Protein AF-A0A521GPD0-F1 (afdb_monomer_lite)

Sequence (183 aa):
MKISRRLALVASMLAVLCSPNVSAEAAALTDTQIEIIRQNCVTAQSSMQRLELTEAVIRRNRGVSYESTLKLMAALNGRIAYNKLSAPALTLLTSQIDQKRSEFIENYIAYNNSYNVVMRLPNCKQQPVTFYDYLTQTRQLRTKLATSIDDIDRLLDSYQQALNDLKNSVSTPVESGSGSTAQ

pLDDT: mean 86.86, std 18.5, range [38.72, 98.75]

Foldseek 3Di:
DDDDPVNVVVVVVVVVVPDPPPPCPPPDDDPVRLVVLLVCLVVVLVVLVVVCVPVVVVLVVVLVVLVVVLVVLVVVVVVCVVVVHDQVQSVVLSVVLVVLSVQLVVLVVVLVVLSVVLNPDPSCSVVSVVNVVSVVVSVVSVVSNVVSVVSNVVSVVSSVVSVVVSVVVVPDDPPPDDDDDDD

Secondary structure (DSSP, 8-state):
----HHHHHHHHHHHHTT--------PPPPHHHHHHHHHHHHHHHHHHHHHHHHHHHHHHHHHHHHHHHHHHHHHHHHHHHHTT---HHHHHHHHHHHHHHHHHHHHHHHHHHHHHHHHH-TTTTT-HHHHHHHHHHHHHHHHHHHHHHHHHHHHHHHHHHHHHHHHHHHHS-----------

Radius of gyration: 27.75 Å; chains: 1; bounding box: 66×42×91 Å

Structure (mmCIF, N/CA/C/O backbone):
data_AF-A0A521GPD0-F1
#
_entry.id   AF-A0A521GPD0-F1
#
loop_
_atom_site.group_PDB
_atom_site.id
_atom_site.type_symbol
_atom_site.label_atom_id
_atom_site.label_alt_id
_atom_site.label_comp_id
_atom_site.label_asym_id
_atom_site.label_entity_id
_atom_site.label_seq_id
_atom_site.pdbx_PDB_ins_code
_atom_site.Cartn_x
_atom_site.Cartn_y
_atom_site.Cartn_z
_atom_site.occupancy
_atom_site.B_iso_or_equiv
_atom_site.auth_seq_id
_atom_site.auth_comp_id
_atom_site.auth_asym_id
_atom_site.auth_atom_id
_atom_site.pdbx_PDB_model_num
ATOM 1 N N . MET A 1 1 ? -41.473 22.495 -34.291 1.00 43.47 1 MET A N 1
ATOM 2 C CA . MET A 1 1 ? -40.945 23.567 -33.414 1.00 43.47 1 MET A CA 1
ATOM 3 C C . MET A 1 1 ? -39.422 23.547 -33.463 1.00 43.47 1 MET A C 1
ATOM 5 O O . MET A 1 1 ? -38.838 22.551 -33.061 1.00 43.47 1 MET A O 1
ATOM 9 N N . LYS A 1 2 ? -38.772 24.587 -34.006 1.00 48.09 2 LYS A N 1
ATOM 10 C CA . LYS A 1 2 ? -37.302 24.711 -34.014 1.00 48.09 2 LYS A CA 1
ATOM 11 C C . LYS A 1 2 ? -36.864 25.369 -32.704 1.00 48.09 2 LYS A C 1
ATOM 13 O O . LYS A 1 2 ? -36.999 26.579 -32.554 1.00 48.09 2 LYS A O 1
ATOM 18 N N . ILE A 1 3 ? -36.397 24.570 -31.749 1.00 54.03 3 ILE A N 1
ATOM 19 C CA . ILE A 1 3 ? -35.850 25.071 -30.481 1.00 54.03 3 ILE A CA 1
ATOM 20 C C . ILE A 1 3 ? -34.520 25.765 -30.793 1.00 54.03 3 ILE A C 1
ATOM 22 O O . ILE A 1 3 ? -33.637 25.182 -31.424 1.00 54.03 3 ILE A O 1
ATOM 26 N N . SER A 1 4 ? -34.394 27.039 -30.418 1.00 57.84 4 SER A N 1
ATOM 27 C CA . SER A 1 4 ? -33.198 27.824 -30.719 1.00 57.84 4 SER A CA 1
ATOM 28 C C . SER A 1 4 ? -32.009 27.320 -29.892 1.00 57.84 4 SER A C 1
ATOM 30 O O . SER A 1 4 ? -32.135 27.038 -28.700 1.00 57.84 4 SER A O 1
ATOM 32 N N . ARG A 1 5 ? -30.823 27.232 -30.513 1.00 59.06 5 ARG A N 1
ATOM 33 C CA . ARG A 1 5 ? -29.573 26.783 -29.859 1.00 59.06 5 ARG A CA 1
ATOM 34 C C . ARG A 1 5 ? -29.248 27.558 -28.574 1.00 59.06 5 ARG A C 1
ATOM 36 O O . ARG A 1 5 ? -28.617 27.009 -27.680 1.00 59.06 5 ARG A O 1
ATOM 43 N N . ARG A 1 6 ? -29.711 28.809 -28.460 1.00 57.47 6 ARG A N 1
ATOM 44 C CA . ARG A 1 6 ? -29.540 29.638 -27.257 1.00 57.47 6 ARG A CA 1
ATOM 45 C C . ARG A 1 6 ? -30.426 29.175 -26.094 1.00 57.47 6 ARG A C 1
ATOM 47 O O . ARG A 1 6 ? -29.955 29.185 -24.967 1.00 57.47 6 ARG A O 1
ATOM 54 N N . LEU A 1 7 ? -31.648 28.695 -26.354 1.00 56.03 7 LEU A N 1
ATOM 55 C CA . LEU A 1 7 ? -32.504 28.113 -25.309 1.00 56.03 7 LEU A CA 1
ATOM 56 C C . LEU A 1 7 ? -31.981 26.757 -24.813 1.00 56.03 7 LEU A C 1
ATOM 58 O O . LEU A 1 7 ? -32.066 26.474 -23.621 1.00 56.03 7 LEU A O 1
ATOM 62 N N . ALA A 1 8 ? -31.400 25.945 -25.701 1.00 58.03 8 ALA A N 1
ATOM 63 C CA . ALA A 1 8 ? -30.813 24.659 -25.320 1.00 58.03 8 ALA A CA 1
ATOM 64 C C . ALA A 1 8 ? -29.596 24.822 -24.387 1.00 58.03 8 ALA A C 1
ATOM 66 O O . ALA A 1 8 ? -29.435 24.057 -23.440 1.00 58.03 8 ALA A O 1
ATOM 67 N N . LEU A 1 9 ? -28.772 25.853 -24.611 1.00 57.25 9 LEU A N 1
ATOM 68 C CA . LEU A 1 9 ? -27.600 26.138 -23.775 1.00 57.25 9 LEU A CA 1
ATOM 69 C C . LEU A 1 9 ? -27.982 26.654 -22.379 1.00 57.25 9 LEU A C 1
ATOM 71 O O . LEU A 1 9 ? -27.375 26.245 -21.394 1.00 57.25 9 LEU A O 1
ATOM 75 N N . VAL A 1 10 ? -29.021 27.489 -22.275 1.00 59.62 10 VAL A N 1
ATOM 76 C CA . VAL A 1 10 ? -29.490 28.012 -20.980 1.00 59.62 10 VAL A CA 1
ATOM 77 C C . VAL A 1 10 ? -30.144 26.912 -20.137 1.00 59.62 10 VAL A C 1
ATOM 79 O O . VAL A 1 10 ? -29.878 26.822 -18.940 1.00 59.62 10 VAL A O 1
ATOM 82 N N . ALA A 1 11 ? -30.923 26.016 -20.754 1.00 58.06 11 ALA A N 1
ATOM 83 C CA . ALA A 1 11 ? -31.513 24.871 -20.056 1.00 58.06 11 ALA A CA 1
ATOM 84 C C . ALA A 1 11 ? -30.447 23.889 -19.533 1.00 58.06 11 ALA A C 1
ATOM 86 O O . ALA A 1 11 ? -30.582 23.357 -18.432 1.00 58.06 11 ALA A O 1
ATOM 87 N N . SER A 1 12 ? -29.353 23.698 -20.279 1.00 58.00 12 SER A N 1
ATOM 88 C CA . SER A 1 12 ? -28.250 22.831 -19.850 1.00 58.00 12 SER A CA 1
ATOM 89 C C . SER A 1 12 ? -27.414 23.439 -18.718 1.00 58.00 12 SER A C 1
ATOM 91 O O . SER A 1 12 ? -26.857 22.694 -17.919 1.00 58.00 12 SER A O 1
ATOM 93 N N . MET A 1 13 ? -27.338 24.771 -18.615 1.00 55.31 13 MET A N 1
ATOM 94 C CA . MET A 1 13 ? -26.600 25.454 -17.544 1.00 55.31 13 MET A CA 1
ATOM 95 C C . MET A 1 13 ? -27.391 25.498 -16.226 1.00 55.31 13 MET A C 1
ATOM 97 O O . MET A 1 13 ? -26.797 25.457 -15.152 1.00 55.31 13 MET A O 1
ATOM 101 N N . LEU A 1 14 ? -28.728 25.501 -16.297 1.00 52.56 14 LEU A N 1
ATOM 102 C CA . LEU A 1 14 ? -29.599 25.464 -15.117 1.00 52.56 14 LEU A CA 1
ATOM 103 C C . LEU A 1 14 ? -29.675 24.064 -14.477 1.00 52.56 14 LEU A C 1
ATOM 105 O O . LEU A 1 14 ? -29.815 23.955 -13.263 1.00 52.56 14 LEU A O 1
ATOM 109 N N . ALA A 1 15 ? -29.516 22.996 -15.266 1.00 54.69 15 ALA A N 1
ATOM 110 C CA . ALA A 1 15 ? -29.516 21.619 -14.763 1.00 54.69 15 ALA A CA 1
ATOM 111 C C . ALA A 1 15 ? -28.268 21.269 -13.924 1.00 54.69 15 ALA A C 1
ATOM 113 O O . ALA A 1 15 ? -28.342 20.415 -13.046 1.00 54.69 15 ALA A O 1
ATOM 114 N N . VAL A 1 16 ? -27.138 21.955 -14.142 1.00 55.78 16 VAL A N 1
ATOM 115 C CA . VAL A 1 16 ? -25.893 21.743 -13.375 1.00 55.78 16 VAL A CA 1
ATOM 116 C C . VAL A 1 16 ? -26.006 22.290 -11.943 1.00 55.78 16 VAL A C 1
ATOM 118 O O . VAL A 1 16 ? -25.391 21.749 -11.024 1.00 55.78 16 VAL A O 1
ATOM 121 N N . LEU A 1 17 ? -26.851 23.303 -11.723 1.00 52.78 17 LEU A N 1
ATOM 122 C CA . LEU A 1 17 ? -27.038 23.959 -10.422 1.00 52.78 17 LEU A CA 1
ATOM 123 C C . LEU A 1 17 ? -27.991 23.211 -9.471 1.00 52.78 17 LEU A C 1
ATOM 125 O O . LEU A 1 17 ? -28.063 23.561 -8.297 1.00 52.78 17 LEU A O 1
ATOM 129 N N . CYS A 1 18 ? -28.691 22.174 -9.945 1.00 51.62 18 CYS A N 1
ATOM 130 C CA . CYS A 1 18 ? -29.576 21.333 -9.125 1.00 51.62 18 CYS A CA 1
ATOM 131 C C . CYS A 1 18 ? -28.968 19.971 -8.764 1.00 51.62 18 CYS A C 1
ATOM 133 O O . CYS A 1 18 ? -29.688 19.072 -8.328 1.00 51.62 18 CYS A O 1
ATOM 135 N N . SER A 1 19 ? -27.655 19.805 -8.923 1.00 54.25 19 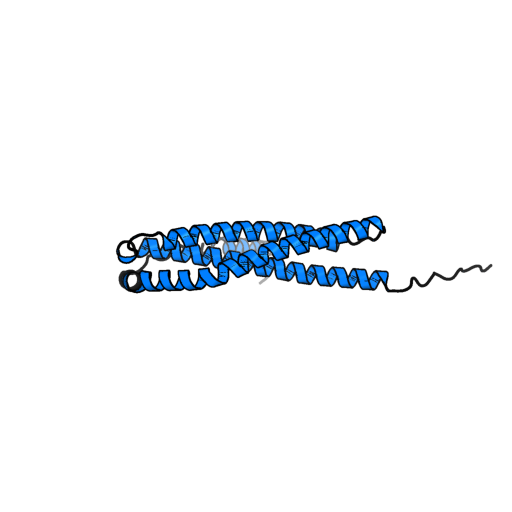SER A N 1
ATOM 136 C CA . SER A 1 19 ? -26.965 18.626 -8.399 1.00 54.25 19 SER A CA 1
ATOM 137 C C . SER A 1 19 ? -27.094 18.635 -6.869 1.00 54.25 19 SER A C 1
ATOM 139 O O . SER A 1 19 ? -26.651 19.605 -6.249 1.00 54.25 19 SER A O 1
ATOM 141 N N . PRO A 1 20 ? -27.696 17.618 -6.224 1.00 57.09 20 PRO A N 1
ATOM 142 C CA . PRO A 1 20 ? -27.666 17.540 -4.774 1.00 57.09 20 PRO A CA 1
ATOM 143 C C . PRO A 1 20 ? -26.202 17.436 -4.345 1.00 57.09 20 PRO A C 1
ATOM 145 O O . PRO A 1 20 ? -25.502 16.489 -4.703 1.00 57.09 20 PRO A O 1
ATOM 148 N N . ASN A 1 21 ? -25.732 18.426 -3.588 1.00 50.78 21 ASN A N 1
ATOM 149 C CA . ASN A 1 21 ? -24.489 18.303 -2.845 1.00 50.78 21 ASN A CA 1
ATOM 150 C C . ASN A 1 21 ? -24.694 17.174 -1.832 1.00 50.78 21 ASN A C 1
ATOM 152 O O . ASN A 1 21 ? -25.331 17.369 -0.798 1.00 50.78 21 ASN A O 1
ATOM 156 N N . VAL A 1 22 ? -24.196 15.977 -2.142 1.00 47.78 22 VAL A N 1
ATOM 157 C CA . VAL A 1 22 ? -24.116 14.880 -1.176 1.00 47.78 22 VAL A CA 1
ATOM 158 C C . VAL A 1 22 ? -22.993 15.234 -0.209 1.00 47.78 22 VAL A C 1
ATOM 160 O O . VAL A 1 22 ? -21.843 14.840 -0.385 1.00 47.78 22 VAL A O 1
ATOM 163 N N . SER A 1 23 ? -23.321 16.038 0.801 1.00 48.94 23 SER A N 1
ATOM 164 C CA . SER A 1 23 ? -22.515 16.104 2.011 1.00 48.94 23 SER A CA 1
ATOM 165 C C . SER A 1 23 ? -22.706 14.769 2.717 1.00 48.94 23 SER A C 1
ATOM 167 O O . SER A 1 23 ? -23.787 14.477 3.227 1.00 48.94 23 SER A O 1
ATOM 169 N N . ALA A 1 24 ? -21.688 13.915 2.682 1.00 41.25 24 ALA A N 1
ATOM 170 C CA . ALA A 1 24 ? -21.653 12.717 3.503 1.00 41.25 24 ALA A CA 1
ATOM 171 C C . ALA A 1 24 ? -21.383 13.130 4.960 1.00 41.25 24 ALA A C 1
ATOM 173 O O . ALA A 1 24 ? -20.298 12.903 5.488 1.00 41.25 24 ALA A O 1
ATOM 174 N N . GLU A 1 25 ? -22.354 13.770 5.613 1.00 49.91 25 GLU A N 1
ATOM 175 C CA . GLU A 1 25 ? -22.393 13.764 7.071 1.00 49.91 25 GLU A CA 1
ATOM 176 C C . GLU A 1 25 ? -22.610 12.312 7.490 1.00 49.91 25 GLU A C 1
ATOM 178 O O . GLU A 1 25 ? -23.596 11.675 7.108 1.00 49.91 25 GLU A O 1
ATOM 183 N N . ALA A 1 26 ? -21.639 11.750 8.211 1.00 59.91 26 ALA A N 1
ATOM 184 C CA . ALA A 1 26 ? -21.787 10.432 8.798 1.00 59.91 26 ALA A CA 1
ATOM 185 C C . ALA A 1 26 ? -23.035 10.464 9.688 1.00 59.91 26 ALA A C 1
ATOM 187 O O . ALA A 1 26 ? -23.071 11.192 10.680 1.00 59.91 26 ALA A O 1
ATOM 188 N N . ALA A 1 27 ? -24.073 9.721 9.298 1.00 70.25 27 ALA A N 1
ATOM 189 C CA . ALA A 1 27 ? -25.301 9.641 10.071 1.00 70.25 27 ALA A CA 1
ATOM 190 C C . ALA A 1 27 ? -24.959 9.261 11.518 1.00 70.25 27 ALA A C 1
ATOM 192 O O . ALA A 1 27 ? -24.223 8.297 11.753 1.00 70.25 27 ALA A O 1
ATOM 193 N N . ALA A 1 28 ? -25.469 10.038 12.474 1.00 84.12 28 ALA A N 1
ATOM 194 C CA . ALA A 1 28 ? -25.216 9.803 13.887 1.00 84.12 28 ALA A CA 1
ATOM 195 C C . ALA A 1 28 ? -25.661 8.384 14.281 1.00 84.12 28 ALA A C 1
ATOM 197 O O . ALA A 1 28 ? -26.725 7.915 13.867 1.00 84.12 28 ALA A O 1
ATOM 198 N N . LEU A 1 29 ? -24.833 7.695 15.072 1.00 90.50 29 LEU A N 1
ATOM 199 C CA . LEU A 1 29 ? -25.142 6.352 15.560 1.00 90.50 29 LEU A CA 1
ATOM 200 C C . LEU A 1 29 ? -26.401 6.378 16.437 1.00 90.50 29 LEU A C 1
ATOM 202 O O . LEU A 1 29 ? -26.539 7.219 17.321 1.00 90.50 29 LEU A O 1
ATOM 206 N N . THR A 1 30 ? -27.289 5.413 16.223 1.00 95.12 30 THR A N 1
ATOM 207 C CA . THR A 1 30 ? -28.459 5.175 17.081 1.00 95.12 30 THR A CA 1
ATOM 208 C C . THR A 1 30 ? -28.052 4.525 18.404 1.00 95.12 30 THR A C 1
ATOM 210 O O . THR A 1 30 ? -27.058 3.796 18.467 1.00 95.12 30 THR A O 1
ATOM 213 N N . ASP A 1 31 ? -28.866 4.681 19.450 1.00 95.50 31 ASP A N 1
ATOM 214 C CA . ASP A 1 31 ? -28.609 4.069 20.765 1.00 95.50 31 ASP A CA 1
ATOM 215 C C . ASP A 1 31 ? -28.448 2.544 20.693 1.00 95.50 31 ASP A C 1
ATOM 217 O O . ASP A 1 31 ? -27.589 1.961 21.356 1.00 95.50 31 ASP A O 1
ATOM 221 N N . THR A 1 32 ? -29.226 1.887 19.824 1.00 96.19 32 THR A N 1
ATOM 222 C CA . THR A 1 32 ? -29.112 0.439 19.591 1.00 96.19 32 THR A CA 1
ATOM 223 C C . THR A 1 32 ? -27.754 0.073 18.985 1.00 96.19 32 THR A C 1
ATOM 225 O O . THR A 1 32 ? -27.127 -0.894 19.416 1.00 96.19 32 THR A O 1
ATOM 228 N N . GLN A 1 33 ? -27.256 0.851 18.019 1.00 96.06 33 GLN A N 1
ATOM 229 C CA . GLN A 1 33 ? -25.926 0.633 17.437 1.00 96.06 33 GLN A CA 1
ATOM 230 C C . GLN A 1 33 ? -24.818 0.870 18.466 1.00 96.06 33 GLN A C 1
ATOM 232 O O . GLN A 1 33 ? -23.874 0.083 18.536 1.00 96.06 33 GLN A O 1
ATOM 237 N N . ILE A 1 34 ? -24.949 1.913 19.289 1.00 96.62 34 ILE A N 1
ATOM 238 C CA . ILE A 1 34 ? -24.004 2.221 20.368 1.00 96.62 34 ILE A CA 1
ATOM 239 C C . ILE A 1 34 ? -23.909 1.050 21.353 1.00 96.62 34 ILE A C 1
ATOM 241 O O . ILE A 1 34 ? -22.803 0.659 21.734 1.00 96.62 34 ILE A O 1
ATOM 245 N N . GLU A 1 35 ? -25.041 0.454 21.730 1.00 96.94 35 GLU A N 1
ATOM 246 C CA . GLU A 1 35 ? -25.058 -0.702 22.627 1.00 96.94 35 GLU A CA 1
ATOM 247 C C . GLU A 1 35 ? -24.416 -1.939 21.986 1.00 96.94 35 GLU A C 1
ATOM 249 O O . GLU A 1 35 ? -23.581 -2.597 22.608 1.00 96.94 35 GLU A O 1
ATOM 254 N N . ILE A 1 36 ? -24.701 -2.215 20.710 1.00 96.94 36 ILE A N 1
ATOM 255 C CA . ILE A 1 36 ? -24.041 -3.303 19.972 1.00 96.94 36 ILE A CA 1
ATOM 256 C C . ILE A 1 36 ? -22.520 -3.105 19.957 1.00 96.94 36 ILE A C 1
ATOM 258 O O . ILE A 1 36 ? -21.771 -4.050 20.221 1.00 96.94 36 ILE A O 1
ATOM 262 N N . ILE A 1 37 ? -22.043 -1.889 19.680 1.00 96.50 37 ILE A N 1
ATOM 263 C CA . ILE A 1 37 ? -20.609 -1.579 19.682 1.00 96.50 37 ILE A CA 1
ATOM 264 C C . ILE A 1 37 ? -20.019 -1.818 21.075 1.00 96.50 37 ILE A C 1
ATOM 266 O O . ILE A 1 37 ? -19.000 -2.499 21.198 1.00 96.50 37 ILE A O 1
ATOM 270 N N . ARG A 1 38 ? -20.678 -1.320 22.127 1.00 96.69 38 ARG A N 1
ATOM 271 C CA . ARG A 1 38 ? -20.261 -1.499 23.524 1.00 96.69 38 ARG A CA 1
ATOM 272 C C . ARG A 1 38 ? -20.106 -2.974 23.894 1.00 96.69 38 ARG A C 1
ATOM 274 O O . ARG A 1 38 ? -19.118 -3.337 24.533 1.00 96.69 38 ARG A O 1
ATOM 281 N N . GLN A 1 39 ? -21.035 -3.831 23.477 1.00 97.00 39 GLN A N 1
ATOM 282 C CA . GLN A 1 39 ? -20.974 -5.263 23.780 1.00 97.00 39 GLN A CA 1
ATOM 283 C C . GLN A 1 39 ? -19.858 -5.990 23.016 1.00 97.00 39 GLN A C 1
ATOM 285 O O . GLN A 1 39 ? -19.267 -6.933 23.541 1.00 97.00 39 GLN A O 1
ATOM 290 N N . ASN A 1 40 ? -19.516 -5.530 21.809 1.00 97.00 40 ASN A N 1
ATOM 291 C CA . ASN A 1 40 ? -18.614 -6.247 20.903 1.00 97.00 40 ASN A CA 1
ATOM 292 C C . ASN A 1 40 ? -17.198 -5.658 20.787 1.00 97.00 40 ASN A C 1
ATOM 294 O O . ASN A 1 40 ? -16.334 -6.285 20.173 1.00 97.00 40 ASN A O 1
ATOM 298 N N . CYS A 1 41 ? -16.921 -4.482 21.356 1.00 96.69 41 CYS A N 1
ATOM 299 C CA . CYS A 1 41 ? -15.666 -3.765 21.106 1.00 96.69 41 CYS A CA 1
ATOM 300 C C . CYS A 1 41 ? -14.405 -4.545 21.525 1.00 96.69 41 CYS A C 1
ATOM 302 O O . CYS A 1 41 ? -13.415 -4.543 20.796 1.00 96.69 41 CYS A O 1
ATOM 304 N N . VAL A 1 42 ? -14.456 -5.296 22.631 1.00 95.88 42 VAL A N 1
ATOM 305 C CA . VAL A 1 42 ? -13.329 -6.133 23.088 1.00 95.88 42 VAL A CA 1
ATOM 306 C C . VAL A 1 42 ? -13.062 -7.265 22.092 1.00 95.88 42 VAL A C 1
ATOM 308 O O . VAL A 1 42 ? -11.929 -7.473 21.668 1.00 95.88 42 VAL A O 1
ATOM 311 N N . THR A 1 43 ? -14.118 -7.949 21.642 1.00 96.44 43 THR A N 1
ATOM 312 C CA . THR A 1 43 ? -14.035 -9.000 20.616 1.00 96.44 43 THR A CA 1
ATOM 313 C C . THR A 1 43 ? -13.480 -8.461 19.296 1.00 96.44 43 THR A C 1
ATOM 315 O O . THR A 1 43 ? -12.696 -9.136 18.620 1.00 96.44 43 THR A O 1
ATOM 318 N N . ALA A 1 44 ? -13.857 -7.233 18.927 1.00 95.88 44 ALA A N 1
ATOM 319 C CA . ALA A 1 44 ? -13.324 -6.550 17.758 1.00 95.88 44 ALA A CA 1
ATOM 320 C C . ALA A 1 44 ? -11.818 -6.265 17.910 1.00 95.88 44 ALA A C 1
ATOM 322 O O . ALA A 1 44 ? -11.061 -6.637 17.015 1.00 95.88 44 ALA A O 1
ATOM 323 N N . GLN A 1 45 ? -11.364 -5.722 19.048 1.00 96.38 45 GLN A N 1
ATOM 324 C CA . GLN A 1 45 ? -9.933 -5.523 19.336 1.00 96.38 45 GLN A CA 1
ATOM 325 C C . GLN A 1 45 ? -9.147 -6.843 19.278 1.00 96.38 45 GLN A C 1
ATOM 327 O O . GLN A 1 45 ? -8.127 -6.922 18.596 1.00 96.38 45 GLN A O 1
ATOM 332 N N . SER A 1 46 ? -9.643 -7.919 19.900 1.00 95.38 46 SER A N 1
ATOM 333 C CA . SER A 1 46 ? -8.990 -9.237 19.836 1.00 95.38 46 SER A CA 1
ATOM 334 C C . SER A 1 46 ? -8.925 -9.799 18.412 1.00 95.38 46 SER A C 1
ATOM 336 O O . SER A 1 46 ? -7.972 -10.484 18.040 1.00 95.38 46 SER A O 1
ATOM 338 N N . SER A 1 47 ? -9.933 -9.527 17.584 1.00 95.31 47 SER A N 1
ATOM 339 C CA . SER A 1 47 ? -9.932 -9.950 16.180 1.00 95.31 47 SER A CA 1
ATOM 340 C C . SER A 1 47 ? -8.943 -9.140 15.344 1.00 95.31 47 SER A C 1
ATOM 342 O O . SER A 1 47 ? -8.206 -9.724 14.555 1.00 95.31 47 SER A O 1
ATOM 344 N N . MET A 1 48 ? -8.857 -7.827 15.568 1.00 95.56 48 MET A N 1
ATOM 345 C CA . MET A 1 48 ? -7.845 -6.974 14.940 1.00 95.56 48 MET A CA 1
ATOM 346 C C . MET A 1 48 ? -6.428 -7.403 15.320 1.00 95.56 48 MET A C 1
ATOM 348 O O . MET A 1 48 ? -5.576 -7.506 14.445 1.00 95.56 48 MET A O 1
ATOM 352 N N . GLN A 1 49 ? -6.188 -7.725 16.592 1.00 95.75 49 GLN A N 1
ATOM 353 C CA . GLN A 1 49 ? -4.883 -8.190 17.058 1.00 95.75 49 GLN A CA 1
ATOM 354 C C . GLN A 1 49 ? -4.432 -9.468 16.346 1.00 95.75 49 GLN A C 1
ATOM 356 O O . GLN A 1 49 ? -3.285 -9.566 15.915 1.00 95.75 49 GLN A O 1
ATOM 361 N N . ARG A 1 50 ? -5.339 -10.440 16.188 1.00 95.44 50 ARG A N 1
ATOM 362 C CA . ARG A 1 50 ? -5.045 -11.683 15.460 1.00 95.44 50 ARG A CA 1
ATOM 363 C C . ARG A 1 50 ? -4.709 -11.426 13.993 1.00 95.44 50 ARG A C 1
ATOM 365 O O . ARG A 1 50 ? -3.767 -12.024 13.489 1.00 95.44 50 ARG A O 1
ATOM 372 N N . LEU A 1 51 ? -5.448 -10.533 13.333 1.00 93.06 51 LEU A N 1
ATOM 373 C CA . LEU A 1 51 ? -5.158 -10.146 11.950 1.00 93.06 51 LEU A CA 1
ATOM 374 C C . LEU A 1 51 ? -3.778 -9.489 11.834 1.00 93.06 51 LEU A C 1
ATOM 376 O O . LEU A 1 51 ? -2.989 -9.866 10.969 1.00 93.06 51 LEU A O 1
ATOM 380 N N . GLU A 1 52 ? -3.456 -8.551 12.726 1.00 94.50 52 GLU A N 1
ATOM 381 C CA . GLU A 1 52 ? -2.199 -7.805 12.648 1.00 94.50 52 GLU A CA 1
ATOM 382 C C . GLU A 1 52 ? -0.969 -8.699 12.842 1.00 94.50 52 GLU A C 1
ATOM 384 O O . GLU A 1 52 ? 0.025 -8.524 12.140 1.00 94.50 52 GLU A O 1
ATOM 389 N N . LEU A 1 53 ? -1.046 -9.703 13.725 1.00 93.06 53 LEU A N 1
ATOM 390 C CA . LEU A 1 53 ? 0.047 -10.656 13.957 1.00 93.06 53 LEU A CA 1
ATOM 391 C C . LEU A 1 53 ? 0.497 -11.371 12.677 1.00 93.06 53 LEU A C 1
ATOM 393 O O . LEU A 1 53 ? 1.691 -11.602 12.485 1.00 93.06 53 LEU A O 1
ATOM 397 N N . THR A 1 54 ? -0.442 -11.712 11.797 1.00 90.00 54 THR A N 1
ATOM 398 C CA . THR A 1 54 ? -0.129 -12.368 10.524 1.00 90.00 54 THR A CA 1
ATOM 399 C C . THR A 1 54 ? 0.238 -11.351 9.448 1.00 90.00 54 THR A C 1
ATOM 401 O O . THR A 1 54 ? 1.219 -11.523 8.723 1.00 90.00 54 THR A O 1
ATOM 404 N N . GLU A 1 55 ? -0.531 -10.272 9.326 1.00 93.44 55 GLU A N 1
ATOM 405 C CA . GLU A 1 55 ? -0.399 -9.368 8.189 1.00 93.44 55 GLU A CA 1
ATOM 406 C C . GLU A 1 55 ? 0.798 -8.410 8.284 1.00 93.44 55 GLU A C 1
ATOM 408 O O . GLU A 1 55 ? 1.347 -8.027 7.247 1.00 93.44 55 GLU A O 1
ATOM 413 N N . ALA A 1 56 ? 1.244 -8.040 9.490 1.00 94.19 56 ALA A N 1
ATOM 414 C CA . ALA A 1 56 ? 2.376 -7.129 9.675 1.00 94.19 56 ALA A CA 1
ATOM 415 C C . ALA A 1 56 ? 3.658 -7.659 9.012 1.00 94.19 56 ALA A C 1
ATOM 417 O O . ALA A 1 56 ? 4.372 -6.925 8.321 1.00 94.19 56 ALA A O 1
ATOM 418 N N . VAL A 1 57 ? 3.928 -8.960 9.170 1.00 93.94 57 VAL A N 1
ATOM 419 C CA . VAL A 1 57 ? 5.097 -9.622 8.573 1.00 93.94 57 VAL A CA 1
ATOM 420 C C . VAL A 1 57 ? 4.996 -9.628 7.050 1.00 93.94 57 VAL A C 1
ATOM 422 O O . VAL A 1 57 ? 5.962 -9.289 6.366 1.00 93.94 57 VAL A O 1
ATOM 425 N N . ILE A 1 58 ? 3.816 -9.947 6.510 1.00 94.88 58 ILE A N 1
ATOM 426 C CA . ILE A 1 58 ? 3.573 -9.977 5.062 1.00 94.88 58 ILE A CA 1
ATOM 427 C C . ILE A 1 58 ? 3.812 -8.591 4.452 1.00 94.88 58 ILE A C 1
ATOM 429 O O . ILE A 1 58 ? 4.523 -8.469 3.453 1.00 94.88 58 ILE A O 1
ATOM 433 N N . ARG A 1 59 ? 3.274 -7.534 5.070 1.00 95.06 59 ARG A N 1
ATOM 434 C CA . ARG A 1 59 ? 3.442 -6.152 4.596 1.00 95.06 59 ARG A CA 1
ATOM 435 C C . ARG A 1 59 ? 4.894 -5.694 4.632 1.00 95.06 59 ARG A C 1
ATOM 437 O O . ARG A 1 59 ? 5.371 -5.113 3.658 1.00 95.06 59 ARG A O 1
ATOM 444 N N . ARG A 1 60 ? 5.618 -6.004 5.711 1.00 94.62 60 ARG A N 1
ATOM 445 C CA . ARG A 1 60 ? 7.054 -5.712 5.808 1.00 94.62 60 ARG A CA 1
ATOM 446 C C . ARG A 1 60 ? 7.835 -6.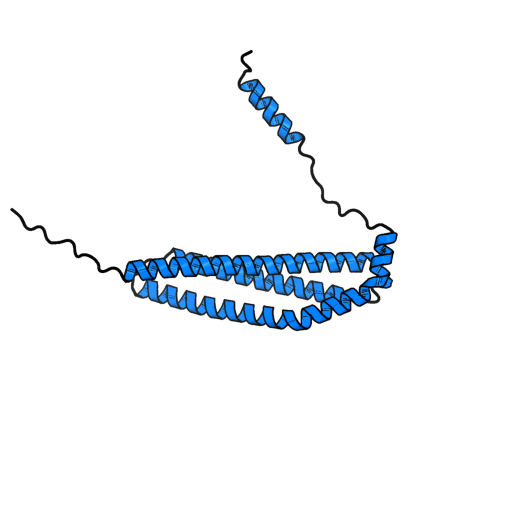405 4.692 1.00 94.62 60 ARG A C 1
ATOM 448 O O . ARG A 1 60 ? 8.616 -5.751 4.004 1.00 94.62 60 ARG A O 1
ATOM 455 N N . ASN A 1 61 ? 7.613 -7.704 4.500 1.00 95.94 61 ASN A N 1
ATOM 456 C CA . ASN A 1 61 ? 8.318 -8.486 3.483 1.00 95.94 61 ASN A CA 1
ATOM 457 C C . ASN A 1 61 ? 8.034 -7.960 2.073 1.00 95.94 61 ASN A C 1
ATOM 459 O O . ASN A 1 61 ? 8.950 -7.851 1.260 1.00 95.94 61 ASN A O 1
ATOM 463 N N . ARG A 1 62 ? 6.790 -7.556 1.802 1.00 96.38 62 ARG A N 1
ATOM 464 C CA . ARG A 1 62 ? 6.406 -6.927 0.536 1.00 96.38 62 ARG A CA 1
ATOM 465 C C . ARG A 1 62 ? 7.154 -5.609 0.300 1.00 96.38 62 ARG A C 1
ATOM 467 O O . ARG A 1 62 ? 7.710 -5.423 -0.777 1.00 96.38 62 ARG A O 1
ATOM 474 N N . GLY A 1 63 ? 7.265 -4.747 1.314 1.00 96.44 63 GLY A N 1
ATOM 475 C CA . GLY A 1 63 ? 8.044 -3.504 1.221 1.00 96.44 63 GLY A CA 1
ATOM 476 C C . GLY A 1 63 ? 9.528 -3.732 0.897 1.00 96.44 63 GLY A C 1
ATOM 477 O O . GLY A 1 63 ? 10.088 -3.039 0.044 1.00 96.44 63 GLY A O 1
ATOM 478 N N . VAL A 1 64 ? 10.145 -4.742 1.522 1.00 96.88 64 VAL A N 1
ATOM 479 C CA . VAL A 1 64 ? 11.525 -5.167 1.218 1.00 96.88 64 VAL A CA 1
ATOM 480 C C . VAL A 1 64 ? 11.635 -5.700 -0.213 1.00 96.88 64 VAL A C 1
ATOM 482 O O . VAL A 1 64 ? 12.573 -5.351 -0.930 1.00 96.88 64 VAL A O 1
ATOM 485 N N . SER A 1 65 ? 10.665 -6.504 -0.658 1.00 97.69 65 SER A N 1
ATOM 486 C CA . SER A 1 65 ? 10.637 -7.026 -2.026 1.00 97.69 65 SER A CA 1
ATOM 487 C C . SER A 1 65 ? 10.547 -5.903 -3.058 1.00 97.69 65 SER A C 1
ATOM 489 O O . SER A 1 65 ? 11.316 -5.909 -4.014 1.00 97.69 65 SER A O 1
ATOM 491 N N . TYR A 1 66 ? 9.671 -4.912 -2.859 1.00 97.88 66 TYR A N 1
ATOM 492 C CA . TYR A 1 66 ? 9.557 -3.774 -3.775 1.00 97.88 66 TYR A CA 1
ATOM 493 C C . TYR A 1 66 ? 10.860 -2.976 -3.864 1.00 97.88 66 TYR A C 1
ATOM 495 O O . TYR A 1 66 ? 11.275 -2.595 -4.955 1.00 97.88 66 TYR A O 1
ATOM 503 N N . GLU A 1 67 ? 11.548 -2.775 -2.738 1.00 97.62 67 GLU A N 1
ATOM 504 C CA . GLU A 1 67 ? 12.857 -2.117 -2.733 1.00 97.62 67 GLU A CA 1
ATOM 505 C C . GLU A 1 67 ? 13.904 -2.896 -3.539 1.00 97.62 67 GLU A C 1
ATOM 507 O O . GLU A 1 67 ? 14.649 -2.315 -4.330 1.00 97.62 67 GLU A O 1
ATOM 512 N N . SER A 1 68 ? 13.970 -4.214 -3.342 1.00 98.25 68 SER A N 1
ATOM 513 C CA . SER A 1 68 ? 14.904 -5.072 -4.070 1.00 98.25 68 SER A CA 1
ATOM 514 C C . SER A 1 68 ? 14.624 -5.052 -5.574 1.00 98.25 68 SER A C 1
ATOM 516 O O . SER A 1 68 ? 15.550 -4.856 -6.364 1.00 98.25 68 SER A O 1
ATOM 518 N N . THR A 1 69 ? 13.354 -5.162 -5.968 1.00 98.06 69 THR A N 1
ATOM 519 C CA . THR A 1 69 ? 12.933 -5.088 -7.370 1.00 98.06 69 THR A CA 1
ATOM 520 C C . THR A 1 69 ? 13.303 -3.747 -8.002 1.00 98.06 69 THR A C 1
ATOM 522 O O . THR A 1 69 ? 13.877 -3.732 -9.089 1.00 98.06 69 THR A O 1
ATOM 525 N N . LEU A 1 70 ? 13.072 -2.620 -7.323 1.00 98.44 70 LEU A N 1
ATOM 526 C CA . LEU A 1 70 ? 13.436 -1.294 -7.840 1.00 98.44 70 LEU A CA 1
ATOM 527 C C . LEU A 1 70 ? 14.940 -1.135 -8.080 1.00 98.44 70 LEU A C 1
ATOM 529 O O . LEU A 1 70 ? 15.341 -0.562 -9.093 1.00 98.44 70 LEU A O 1
ATOM 533 N N . LYS A 1 71 ? 15.789 -1.693 -7.205 1.00 98.50 71 LYS A N 1
ATOM 534 C CA . LYS A 1 71 ? 17.248 -1.707 -7.419 1.00 98.50 71 LYS A CA 1
ATOM 535 C C . LYS A 1 71 ? 17.620 -2.465 -8.696 1.00 98.50 71 LYS A C 1
ATOM 537 O O . LYS A 1 71 ? 18.479 -2.008 -9.450 1.00 98.50 71 LYS A O 1
ATOM 542 N N . LEU A 1 72 ? 16.960 -3.593 -8.963 1.00 98.62 72 LEU A N 1
ATOM 543 C CA . LEU A 1 72 ? 17.164 -4.365 -10.192 1.00 98.62 72 LEU A CA 1
ATOM 544 C C . LEU A 1 72 ? 16.674 -3.604 -11.430 1.00 98.62 72 LEU A C 1
ATOM 546 O O . LEU A 1 72 ? 17.385 -3.570 -12.433 1.00 98.62 72 LEU A O 1
ATOM 550 N N . MET A 1 73 ? 15.512 -2.952 -11.354 1.00 98.50 73 MET A N 1
ATOM 551 C CA . MET A 1 73 ? 14.978 -2.126 -12.443 1.00 98.50 73 MET A CA 1
ATOM 552 C C . MET A 1 73 ? 15.909 -0.957 -12.781 1.00 98.50 73 MET A C 1
ATOM 554 O O . MET A 1 73 ? 16.219 -0.732 -13.948 1.00 98.50 73 MET A O 1
ATOM 558 N N . ALA A 1 74 ? 16.419 -0.250 -11.769 1.00 98.12 74 ALA A N 1
ATOM 559 C CA . ALA A 1 74 ? 17.377 0.835 -11.961 1.00 98.12 74 ALA A CA 1
ATOM 560 C C . ALA A 1 74 ? 18.678 0.338 -12.615 1.00 98.12 74 ALA A C 1
ATOM 562 O O . ALA A 1 74 ? 19.166 0.942 -13.573 1.00 98.12 74 ALA A O 1
ATOM 563 N N . ALA A 1 75 ? 19.212 -0.797 -12.151 1.00 98.38 75 ALA A N 1
ATOM 564 C CA . ALA A 1 75 ? 20.392 -1.415 -12.750 1.00 98.38 75 ALA A CA 1
ATOM 565 C C . ALA A 1 75 ? 20.149 -1.834 -14.212 1.00 98.38 75 ALA A C 1
ATOM 567 O O . ALA A 1 75 ? 21.020 -1.634 -15.063 1.00 98.38 75 ALA A O 1
ATOM 568 N N . LEU A 1 76 ? 18.970 -2.383 -14.522 1.00 97.94 76 LEU A N 1
ATOM 569 C CA . LEU A 1 76 ? 18.582 -2.741 -15.884 1.00 97.94 76 LEU A CA 1
ATOM 570 C C . LEU A 1 76 ? 18.493 -1.505 -16.786 1.00 97.94 76 LEU A C 1
ATOM 572 O O . LEU A 1 76 ? 19.108 -1.497 -17.851 1.00 97.94 76 LEU A O 1
ATOM 576 N N . ASN A 1 77 ? 17.811 -0.445 -16.343 1.00 97.69 77 ASN A N 1
ATOM 577 C CA . ASN A 1 77 ? 17.711 0.813 -17.088 1.00 97.69 77 ASN A CA 1
ATOM 578 C C . ASN A 1 77 ? 19.106 1.404 -17.374 1.00 97.69 77 ASN A C 1
ATOM 580 O O . ASN A 1 77 ? 19.372 1.854 -18.489 1.00 97.69 77 ASN A O 1
ATOM 584 N N . GLY A 1 78 ? 20.034 1.317 -16.414 1.00 97.69 78 GLY A N 1
ATOM 585 C CA . GLY A 1 78 ? 21.432 1.710 -16.613 1.00 97.69 78 GLY A CA 1
ATOM 586 C C . GLY A 1 78 ? 22.147 0.893 -17.696 1.00 97.69 78 GLY A C 1
ATOM 587 O O . GLY A 1 78 ? 22.850 1.455 -18.535 1.00 97.69 78 GLY A O 1
ATOM 588 N N . ARG A 1 79 ? 21.935 -0.429 -17.736 1.00 97.25 79 ARG A N 1
ATOM 589 C CA . ARG A 1 79 ? 22.503 -1.302 -18.781 1.00 97.25 79 ARG A CA 1
ATOM 590 C C . ARG A 1 79 ? 21.906 -1.026 -20.158 1.00 97.25 79 ARG A C 1
ATOM 592 O O . ARG A 1 79 ? 22.647 -1.033 -21.137 1.00 97.25 79 ARG A O 1
ATOM 599 N N . ILE A 1 80 ? 20.602 -0.775 -20.243 1.00 96.44 80 ILE A N 1
ATOM 600 C CA . ILE A 1 80 ? 19.919 -0.391 -21.489 1.00 96.44 80 ILE A CA 1
ATOM 601 C C . ILE A 1 80 ? 20.560 0.880 -22.055 1.00 96.44 80 ILE A C 1
ATOM 603 O O . ILE A 1 80 ? 20.997 0.887 -23.207 1.00 96.44 80 ILE A O 1
ATOM 607 N N . ALA A 1 81 ? 20.709 1.911 -21.217 1.00 96.00 81 ALA A N 1
ATOM 608 C CA . ALA A 1 81 ? 21.335 3.170 -21.605 1.00 96.00 81 ALA A CA 1
ATOM 609 C C . ALA A 1 81 ? 22.804 2.988 -22.027 1.00 96.00 81 ALA A C 1
ATOM 611 O O . ALA A 1 81 ? 23.217 3.513 -23.060 1.00 96.00 81 ALA A O 1
ATOM 612 N N . TYR A 1 82 ? 23.583 2.198 -21.279 1.00 97.12 82 TYR A N 1
ATOM 613 C CA . TYR A 1 82 ? 24.980 1.894 -21.612 1.00 97.12 82 TYR A CA 1
ATOM 614 C C . TYR A 1 82 ? 25.124 1.229 -22.990 1.00 97.12 82 TYR A C 1
ATOM 616 O O . TYR A 1 82 ? 26.029 1.561 -23.753 1.00 97.12 82 TYR A O 1
ATOM 624 N N . ASN A 1 83 ? 24.194 0.338 -23.340 1.00 95.56 83 ASN A N 1
ATOM 625 C CA . ASN A 1 83 ? 24.159 -0.336 -24.639 1.00 95.56 83 ASN A CA 1
ATOM 626 C C . ASN A 1 83 ? 23.475 0.493 -25.741 1.00 95.56 83 ASN A C 1
ATOM 628 O O . ASN A 1 83 ? 23.214 -0.032 -26.820 1.00 95.56 83 ASN A O 1
ATOM 632 N N . LYS A 1 84 ? 23.196 1.783 -25.497 1.00 94.06 84 LYS A N 1
ATOM 633 C CA . LYS A 1 84 ? 22.553 2.710 -26.448 1.00 94.06 84 LYS A CA 1
ATOM 634 C C . LYS A 1 84 ? 21.179 2.234 -26.942 1.00 94.06 84 LYS A C 1
ATOM 636 O O . LYS A 1 84 ? 20.728 2.646 -28.009 1.00 94.06 84 LYS A O 1
ATOM 641 N N . LEU A 1 85 ? 20.511 1.382 -26.167 1.00 94.56 85 LEU A N 1
ATOM 642 C CA . LEU A 1 85 ? 19.138 0.969 -26.426 1.00 94.56 85 LEU A CA 1
ATOM 643 C C . LEU A 1 85 ? 18.181 2.030 -25.872 1.00 94.56 85 LEU A C 1
ATOM 645 O O . LEU A 1 85 ? 18.440 2.637 -24.832 1.00 94.56 85 LEU A O 1
ATOM 649 N N . SER A 1 86 ? 17.059 2.244 -26.557 1.00 92.00 86 SER A N 1
ATOM 650 C CA . SER A 1 86 ? 16.019 3.173 -26.113 1.00 92.00 86 SER A CA 1
ATOM 651 C C . SER A 1 86 ? 14.845 2.400 -25.521 1.00 92.00 86 SER A C 1
ATOM 653 O O . SER A 1 86 ? 14.187 1.638 -26.224 1.00 92.00 86 SER A O 1
ATOM 655 N N . ALA A 1 87 ? 14.578 2.599 -24.228 1.00 95.81 87 ALA A N 1
ATOM 656 C CA . ALA A 1 87 ? 13.418 2.026 -23.543 1.00 95.81 87 ALA A CA 1
ATOM 657 C C . ALA A 1 87 ? 12.807 3.019 -22.529 1.00 95.81 87 ALA A C 1
ATOM 659 O O . ALA A 1 87 ? 12.779 2.749 -21.327 1.00 95.81 87 ALA A O 1
ATOM 660 N N . PRO A 1 88 ? 12.320 4.192 -22.980 1.00 96.31 88 PRO A N 1
ATOM 661 C CA . PRO A 1 88 ? 11.813 5.240 -22.087 1.00 96.31 88 PRO A CA 1
ATOM 662 C C . PRO A 1 88 ? 10.630 4.781 -21.221 1.00 96.31 88 PRO A C 1
ATOM 664 O O . PRO A 1 88 ? 10.490 5.244 -20.091 1.00 96.31 88 PRO A O 1
ATOM 667 N N . ALA A 1 89 ? 9.820 3.834 -21.712 1.00 97.69 89 ALA A N 1
ATOM 668 C CA . ALA A 1 89 ? 8.717 3.247 -20.955 1.00 97.69 89 ALA A CA 1
ATOM 669 C C . ALA A 1 89 ? 9.193 2.529 -19.680 1.00 97.69 89 ALA A C 1
ATOM 671 O O . ALA A 1 89 ? 8.585 2.704 -18.627 1.00 97.69 89 ALA A O 1
ATOM 672 N N . LEU A 1 90 ? 10.307 1.785 -19.741 1.00 98.38 90 LEU A N 1
ATOM 673 C CA . LEU A 1 90 ? 10.863 1.099 -18.570 1.00 98.38 90 LEU A CA 1
ATOM 674 C C . LEU A 1 90 ? 11.336 2.102 -17.517 1.00 98.38 90 LEU A C 1
ATOM 676 O O . LEU A 1 90 ? 11.010 1.948 -16.343 1.00 98.38 90 LEU A O 1
ATOM 680 N N . THR A 1 91 ? 12.023 3.169 -17.930 1.00 98.06 91 THR A N 1
ATOM 681 C CA . THR A 1 91 ? 12.456 4.240 -17.019 1.00 98.06 91 THR A CA 1
ATOM 682 C C . THR A 1 91 ? 11.268 4.934 -16.351 1.00 98.06 91 THR A C 1
ATOM 684 O O . THR A 1 91 ? 11.276 5.125 -15.134 1.00 98.06 91 THR A O 1
ATOM 687 N N . LEU A 1 92 ? 10.229 5.271 -17.124 1.00 98.50 92 LEU A N 1
ATOM 688 C CA . LEU A 1 92 ? 9.012 5.894 -16.601 1.00 98.50 92 LEU A CA 1
ATOM 689 C C . LEU A 1 92 ? 8.307 4.987 -15.582 1.00 98.50 92 LEU A C 1
ATOM 691 O O . LEU A 1 92 ? 7.996 5.433 -14.479 1.00 98.50 92 LEU A O 1
ATOM 695 N N . LEU A 1 93 ? 8.094 3.716 -15.928 1.00 98.75 93 LEU A N 1
ATOM 696 C CA . LEU A 1 93 ? 7.424 2.751 -15.058 1.00 98.75 93 LEU A CA 1
ATOM 697 C C . LEU A 1 93 ? 8.222 2.501 -13.773 1.00 98.75 93 LEU A C 1
ATOM 699 O O . LEU A 1 93 ? 7.632 2.462 -12.700 1.00 98.75 93 LEU A O 1
ATOM 703 N N . THR A 1 94 ? 9.557 2.419 -13.839 1.00 98.69 94 THR A N 1
ATOM 704 C CA . THR A 1 94 ? 10.407 2.335 -12.636 1.00 98.69 94 THR A CA 1
ATOM 705 C C . THR A 1 94 ? 10.182 3.524 -11.701 1.00 98.69 94 THR A C 1
ATOM 707 O O . THR A 1 94 ? 10.007 3.324 -10.501 1.00 98.69 94 THR A O 1
ATOM 710 N N . SER A 1 95 ? 10.133 4.749 -12.234 1.00 98.56 95 SER A N 1
ATOM 711 C CA . SER A 1 95 ? 9.866 5.948 -11.427 1.00 98.56 95 SER A CA 1
ATOM 712 C C . SER A 1 95 ? 8.467 5.928 -10.803 1.00 98.56 95 SER A C 1
ATOM 714 O O . SER A 1 95 ? 8.309 6.309 -9.646 1.00 98.56 95 SER A O 1
ATOM 716 N N . GLN A 1 96 ? 7.451 5.482 -11.546 1.00 98.69 96 GLN A N 1
ATOM 717 C CA . GLN A 1 96 ? 6.079 5.375 -11.036 1.00 98.69 96 GLN A CA 1
ATOM 718 C C . GLN A 1 96 ? 5.958 4.307 -9.941 1.00 98.69 96 GLN A C 1
ATOM 720 O O . GLN A 1 96 ? 5.286 4.534 -8.936 1.00 98.69 96 GLN A O 1
ATOM 725 N N . ILE A 1 97 ? 6.638 3.167 -10.099 1.00 98.69 97 ILE A N 1
ATOM 726 C CA . ILE A 1 97 ? 6.690 2.113 -9.078 1.00 98.69 97 ILE A CA 1
ATOM 727 C C . ILE A 1 97 ? 7.376 2.631 -7.810 1.00 98.69 97 ILE A C 1
ATOM 729 O O . ILE A 1 97 ? 6.893 2.353 -6.716 1.00 98.69 97 ILE A O 1
ATOM 733 N N . ASP A 1 98 ? 8.459 3.406 -7.923 1.00 98.56 98 ASP A N 1
ATOM 734 C CA . ASP A 1 98 ? 9.147 3.977 -6.755 1.00 98.56 98 ASP A CA 1
ATOM 735 C C . ASP A 1 98 ? 8.275 4.993 -6.002 1.00 98.56 98 ASP A C 1
ATOM 737 O O . ASP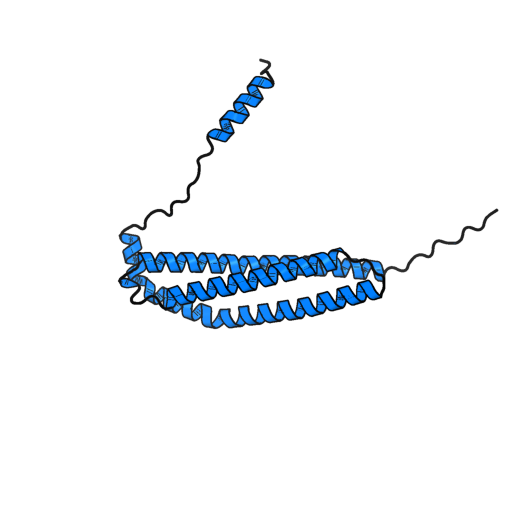 A 1 98 ? 8.160 4.945 -4.771 1.00 98.56 98 ASP A O 1
ATOM 741 N N . GLN A 1 99 ? 7.558 5.845 -6.741 1.00 98.50 99 GLN A N 1
ATOM 742 C CA . GLN A 1 99 ? 6.562 6.738 -6.154 1.00 98.50 99 GLN A CA 1
ATOM 743 C C . GLN A 1 99 ? 5.477 5.939 -5.415 1.00 98.50 99 GLN A C 1
ATOM 745 O O . GLN A 1 99 ? 5.199 6.202 -4.244 1.00 98.50 99 GLN A O 1
ATOM 750 N N . LYS A 1 100 ? 4.895 4.920 -6.059 1.00 98.12 100 LYS A N 1
ATOM 751 C CA . LYS A 1 100 ? 3.847 4.093 -5.445 1.00 98.12 100 LYS A CA 1
ATOM 752 C C . LYS A 1 100 ? 4.347 3.262 -4.269 1.00 98.12 100 LYS A C 1
ATOM 754 O O . LYS A 1 100 ? 3.611 3.090 -3.299 1.00 98.12 100 LYS A O 1
ATOM 759 N N . ARG A 1 101 ? 5.605 2.814 -4.283 1.00 97.94 101 ARG A N 1
ATOM 760 C CA . ARG A 1 101 ? 6.256 2.197 -3.118 1.00 97.94 101 ARG A CA 1
ATOM 761 C C . ARG A 1 101 ? 6.332 3.176 -1.948 1.00 97.94 101 ARG A C 1
ATOM 763 O O . ARG A 1 101 ? 6.069 2.772 -0.816 1.00 97.94 101 ARG A O 1
ATOM 770 N N . SER A 1 102 ? 6.685 4.432 -2.202 1.00 97.88 102 SER A N 1
ATOM 771 C CA . SER A 1 102 ? 6.737 5.464 -1.160 1.00 97.88 102 SER A CA 1
ATOM 772 C C . SER A 1 102 ? 5.348 5.709 -0.561 1.00 97.88 102 SER A C 1
ATOM 774 O O . SER A 1 102 ? 5.190 5.633 0.657 1.00 97.88 102 SER A O 1
ATOM 776 N N . GLU A 1 103 ? 4.316 5.835 -1.404 1.00 97.69 103 GLU A N 1
ATOM 777 C CA . GLU A 1 103 ? 2.914 5.926 -0.964 1.00 97.69 103 GLU A CA 1
ATOM 778 C C . GLU A 1 103 ? 2.476 4.691 -0.149 1.00 97.69 103 GLU A C 1
ATOM 780 O O . GLU A 1 103 ? 1.803 4.826 0.874 1.00 97.69 103 GLU A O 1
ATOM 785 N N . PHE A 1 104 ? 2.876 3.479 -0.553 1.00 98.19 104 PHE A N 1
ATOM 786 C CA . PHE A 1 104 ? 2.618 2.245 0.200 1.00 98.19 104 PHE A CA 1
ATOM 787 C C . PHE A 1 104 ? 3.235 2.292 1.607 1.00 98.19 104 PHE A C 1
ATOM 789 O O . PHE A 1 104 ? 2.566 1.929 2.577 1.00 98.19 104 PHE A O 1
ATOM 796 N N . ILE A 1 105 ? 4.485 2.750 1.737 1.00 97.88 105 ILE A N 1
ATOM 797 C CA . ILE A 1 105 ? 5.168 2.870 3.035 1.00 97.88 105 ILE A CA 1
ATOM 798 C C . ILE A 1 105 ? 4.436 3.876 3.928 1.00 97.88 105 ILE A C 1
ATOM 800 O O . ILE A 1 105 ? 4.150 3.570 5.087 1.00 97.88 105 ILE A O 1
ATOM 804 N N . GLU A 1 106 ? 4.084 5.043 3.392 1.00 98.12 106 GLU A N 1
ATOM 805 C CA . GLU A 1 106 ? 3.336 6.070 4.124 1.00 98.12 106 GLU A CA 1
ATOM 806 C C . GLU A 1 106 ? 1.964 5.559 4.578 1.00 98.12 106 GLU A C 1
ATOM 808 O O . GLU A 1 106 ? 1.599 5.696 5.749 1.00 98.12 106 GLU A O 1
ATOM 813 N N . ASN A 1 107 ? 1.222 4.899 3.685 1.00 98.25 107 ASN A N 1
ATOM 814 C CA . ASN A 1 107 ? -0.082 4.321 4.005 1.00 98.25 107 ASN A CA 1
ATOM 815 C C . ASN A 1 107 ? 0.034 3.197 5.042 1.00 98.25 107 ASN A C 1
ATOM 817 O O . ASN A 1 107 ? -0.839 3.075 5.904 1.00 98.25 107 ASN A O 1
ATOM 821 N N . TYR A 1 108 ? 1.114 2.409 5.017 1.00 97.69 108 TYR A N 1
ATOM 822 C CA . TYR A 1 108 ? 1.366 1.387 6.030 1.00 97.69 108 TYR A CA 1
ATOM 823 C C . TYR A 1 108 ? 1.640 2.003 7.404 1.00 97.69 108 TYR A C 1
ATOM 825 O O . TYR A 1 108 ? 1.054 1.563 8.393 1.00 97.69 108 TYR A O 1
ATOM 833 N N . ILE A 1 109 ? 2.470 3.048 7.472 1.00 97.69 109 ILE A N 1
ATOM 834 C CA . ILE A 1 109 ? 2.742 3.777 8.717 1.00 97.69 109 ILE A CA 1
ATOM 835 C C . ILE A 1 109 ? 1.448 4.387 9.267 1.00 97.69 109 ILE A C 1
ATOM 837 O O . ILE A 1 109 ? 1.148 4.217 10.449 1.00 97.69 109 ILE A O 1
ATOM 841 N N . ALA A 1 110 ? 0.652 5.043 8.419 1.00 98.31 110 ALA A N 1
ATOM 842 C CA . ALA A 1 110 ? -0.618 5.644 8.818 1.00 98.31 110 ALA A CA 1
ATOM 843 C C . ALA A 1 110 ? -1.607 4.597 9.358 1.00 98.31 110 ALA A C 1
ATOM 845 O O . ALA A 1 110 ? -2.154 4.773 10.450 1.00 98.31 110 ALA A O 1
ATOM 846 N N . TYR A 1 111 ? -1.790 3.484 8.638 1.00 98.00 111 TYR A N 1
ATOM 847 C CA . TYR A 1 111 ? -2.612 2.360 9.091 1.00 98.00 111 TYR A CA 1
ATOM 848 C C . TYR A 1 111 ? -2.122 1.810 10.435 1.00 98.00 111 TYR A C 1
ATOM 850 O O . TYR A 1 111 ? -2.913 1.693 11.368 1.00 98.00 111 TYR A O 1
ATOM 858 N N . ASN A 1 112 ? -0.824 1.520 10.561 1.00 97.00 112 ASN A N 1
ATOM 859 C CA . ASN A 1 112 ? -0.260 0.938 11.775 1.00 97.00 112 ASN A CA 1
ATOM 860 C C . ASN A 1 112 ? -0.400 1.886 12.977 1.00 97.00 112 ASN A C 1
ATOM 862 O O . ASN A 1 112 ? -0.716 1.455 14.086 1.00 97.00 112 ASN A O 1
ATOM 866 N N . ASN A 1 113 ? -0.224 3.192 12.776 1.00 97.94 113 ASN A N 1
ATOM 867 C CA . ASN A 1 113 ? -0.453 4.187 13.821 1.00 97.94 113 ASN A CA 1
ATOM 868 C C . ASN A 1 113 ? -1.924 4.210 14.263 1.00 97.94 113 ASN A C 1
ATOM 870 O O . ASN A 1 113 ? -2.195 4.167 15.462 1.00 97.94 113 ASN A O 1
ATOM 874 N N . SER A 1 114 ? -2.870 4.207 13.318 1.00 98.06 114 SER A N 1
ATOM 875 C CA . SER A 1 114 ? -4.310 4.186 13.616 1.00 98.06 114 SER A CA 1
ATOM 876 C C . SER A 1 114 ? -4.744 2.886 14.310 1.00 98.06 114 SER A C 1
ATOM 878 O O . SER A 1 114 ? -5.424 2.935 15.335 1.00 98.06 114 SER A O 1
ATOM 880 N N . TYR A 1 115 ? -4.240 1.732 13.859 1.00 97.62 115 TYR A N 1
ATOM 881 C CA . TYR A 1 115 ? -4.409 0.445 14.538 1.00 97.62 115 TYR A CA 1
ATOM 882 C C . TYR A 1 115 ? -3.953 0.521 16.002 1.00 97.62 115 TYR A C 1
ATOM 884 O O . TYR A 1 115 ? -4.687 0.132 16.911 1.00 97.62 115 TYR A O 1
ATOM 892 N N . ASN A 1 116 ? -2.765 1.080 16.254 1.00 97.00 116 ASN A N 1
ATOM 893 C CA . ASN A 1 116 ? -2.240 1.221 17.609 1.00 97.00 116 ASN A CA 1
ATOM 894 C C . ASN A 1 116 ? -3.101 2.143 18.487 1.00 97.00 116 ASN A C 1
ATOM 896 O O . ASN A 1 116 ? -3.202 1.897 19.687 1.00 97.00 116 ASN A O 1
ATOM 900 N N . VAL A 1 117 ? -3.738 3.172 17.918 1.00 96.69 117 VAL A N 1
ATOM 901 C CA . VAL A 1 117 ? -4.708 4.014 18.640 1.00 96.69 117 VAL A CA 1
ATOM 902 C C . VAL A 1 117 ? -5.927 3.191 19.061 1.00 96.69 117 VAL A C 1
ATOM 904 O O . VAL A 1 117 ? -6.283 3.206 20.239 1.00 96.69 117 VAL A O 1
ATOM 907 N N . VAL A 1 118 ? -6.518 2.408 18.148 1.00 96.56 118 VAL A N 1
ATOM 908 C CA . VAL A 1 118 ? -7.666 1.534 18.466 1.00 96.56 118 VAL A CA 1
ATOM 909 C C . VAL A 1 118 ? -7.312 0.525 19.558 1.00 96.56 118 VAL A C 1
ATOM 911 O O . VAL A 1 118 ? -8.096 0.311 20.482 1.00 96.56 118 VAL A O 1
ATOM 914 N N . MET A 1 119 ? -6.130 -0.086 19.479 1.00 95.50 119 MET A N 1
ATOM 915 C CA . MET A 1 119 ? -5.691 -1.101 20.441 1.00 95.50 119 MET A CA 1
ATOM 916 C C . MET A 1 119 ? -5.346 -0.530 21.819 1.00 95.50 119 MET A C 1
ATOM 918 O O . MET A 1 119 ? -5.454 -1.243 22.813 1.00 95.50 119 MET A O 1
ATOM 922 N N . ARG A 1 120 ? -4.934 0.740 21.894 1.00 94.31 120 ARG A N 1
ATOM 923 C CA . ARG A 1 120 ? -4.602 1.417 23.157 1.00 94.31 120 ARG A CA 1
ATOM 924 C C . ARG A 1 120 ? -5.787 2.124 23.799 1.00 94.31 120 ARG A C 1
ATOM 926 O O . ARG A 1 120 ? -5.629 2.614 24.913 1.00 94.31 120 ARG A O 1
ATOM 933 N N . LEU A 1 121 ? -6.943 2.189 23.132 1.00 93.12 121 LEU A N 1
ATOM 934 C CA . LEU A 1 121 ? -8.125 2.833 23.692 1.00 93.12 121 LEU A CA 1
ATOM 935 C C . LEU A 1 121 ? -8.559 2.095 24.974 1.00 93.12 121 LEU A C 1
ATOM 937 O O . LEU A 1 121 ? -8.995 0.939 24.895 1.00 93.12 121 LEU A O 1
ATOM 941 N N . PRO A 1 122 ? -8.457 2.734 26.155 1.00 85.38 122 PRO A N 1
ATOM 942 C CA . PRO A 1 122 ? -8.830 2.099 27.406 1.00 85.38 122 PRO A CA 1
ATOM 943 C C . PRO A 1 122 ? -10.349 1.966 27.479 1.00 85.38 122 PRO A C 1
ATOM 945 O O . PRO A 1 122 ? -11.079 2.893 27.134 1.00 85.38 122 PRO A O 1
ATOM 948 N N . ASN A 1 123 ? -10.827 0.818 27.964 1.00 85.44 123 ASN A N 1
ATOM 949 C CA . ASN A 1 123 ? -12.242 0.569 28.240 1.00 85.44 123 ASN A CA 1
ATOM 950 C C . ASN A 1 123 ? -13.175 1.023 27.102 1.00 85.44 123 ASN A C 1
ATOM 952 O O . ASN A 1 123 ? -14.064 1.846 27.317 1.00 85.44 123 ASN A O 1
ATOM 956 N N . CYS A 1 124 ? -13.025 0.441 25.906 1.00 92.94 124 CYS A N 1
ATOM 957 C CA . CYS A 1 124 ? -13.850 0.749 24.725 1.00 92.94 124 CYS A CA 1
ATOM 958 C C . CYS A 1 124 ? -15.372 0.737 24.989 1.00 92.94 124 CYS A C 1
ATOM 960 O O . CYS A 1 124 ? -16.130 1.425 24.313 1.00 92.94 124 CYS A O 1
ATOM 962 N N . LYS A 1 125 ? -15.825 0.017 26.025 1.00 94.00 125 LYS A N 1
ATOM 963 C CA . LYS A 1 125 ? -17.220 -0.011 26.490 1.00 94.00 125 LYS A CA 1
ATOM 964 C C . LYS A 1 125 ? -17.731 1.338 27.020 1.00 94.00 125 LYS A C 1
ATOM 966 O O . LYS A 1 125 ? -18.923 1.627 26.911 1.00 94.00 125 LYS A O 1
ATOM 971 N N . GLN A 1 126 ? -16.850 2.145 27.612 1.00 94.25 126 GLN A N 1
ATOM 972 C CA . GLN A 1 126 ? -17.170 3.474 28.147 1.00 94.25 126 GLN A CA 1
ATOM 973 C C . GLN A 1 126 ? -17.174 4.546 27.052 1.00 94.25 126 GLN A C 1
ATOM 975 O O . GLN A 1 126 ? -17.827 5.571 27.210 1.00 94.25 126 GLN A O 1
ATOM 980 N N . GLN A 1 127 ? -16.490 4.297 25.931 1.00 93.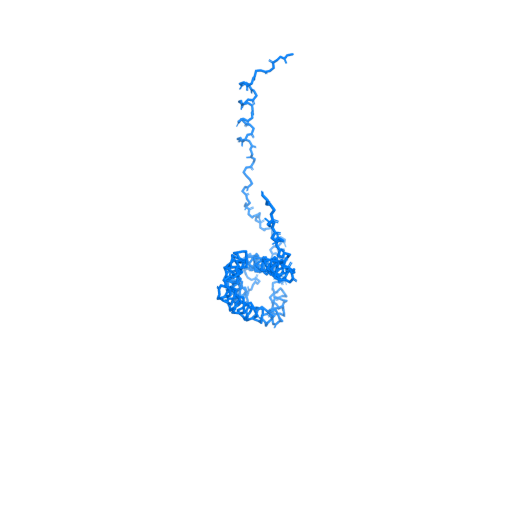75 127 GLN A N 1
ATOM 981 C CA . GLN A 1 127 ? -16.392 5.222 24.798 1.00 93.75 127 GLN A CA 1
ATOM 982 C C . GLN A 1 127 ? -16.700 4.514 23.463 1.00 93.75 127 GLN A C 1
ATOM 984 O O . GLN A 1 127 ? -15.848 4.470 22.574 1.00 93.75 127 GLN A O 1
ATOM 989 N N . PRO A 1 128 ? -17.903 3.928 23.300 1.00 94.88 128 PRO A N 1
ATOM 990 C CA . PRO A 1 128 ? -18.237 3.107 22.134 1.00 94.88 128 PRO A CA 1
ATOM 991 C C . PRO A 1 128 ? -18.242 3.897 20.819 1.00 94.88 128 PRO A C 1
ATOM 993 O O . PRO A 1 128 ? -17.815 3.365 19.799 1.00 94.88 128 PRO A O 1
ATOM 996 N N . VAL A 1 129 ? -18.666 5.165 20.842 1.00 94.69 129 VAL A N 1
ATOM 997 C CA . VAL A 1 129 ? -18.649 6.041 19.656 1.00 94.69 129 VAL A CA 1
ATOM 998 C C . VAL A 1 129 ? -17.205 6.327 19.233 1.00 94.69 129 VAL A C 1
ATOM 1000 O O . VAL A 1 129 ? -16.822 5.988 18.121 1.00 94.69 129 VAL A O 1
ATOM 1003 N N . THR A 1 130 ? -16.360 6.794 20.157 1.00 94.88 130 THR A N 1
ATOM 1004 C CA . THR A 1 130 ? -14.927 7.027 19.908 1.00 94.88 130 THR A CA 1
ATOM 1005 C C . THR A 1 130 ? -14.211 5.776 19.395 1.00 94.88 130 THR A C 1
ATOM 1007 O O . THR A 1 130 ? -13.411 5.841 18.463 1.00 94.88 130 THR A O 1
ATOM 1010 N N . PHE A 1 131 ? -14.501 4.612 19.986 1.00 96.62 131 PHE A N 1
ATOM 1011 C CA . PHE A 1 131 ? -13.975 3.335 19.509 1.00 96.62 131 PHE A CA 1
ATOM 1012 C C . PHE A 1 131 ? -14.378 3.066 18.055 1.00 96.62 131 PHE A C 1
ATOM 1014 O O . PHE A 1 131 ? -13.537 2.681 17.241 1.00 96.62 131 PHE A O 1
ATOM 1021 N N . TYR A 1 132 ? -15.657 3.264 17.732 1.00 95.94 132 TYR A N 1
ATOM 1022 C CA . TYR A 1 132 ? -16.182 3.056 16.390 1.00 95.94 132 TYR A CA 1
ATOM 1023 C C . TYR A 1 132 ? -15.557 4.004 15.364 1.00 95.94 132 TYR A C 1
ATOM 1025 O O . TYR A 1 132 ? -15.220 3.562 14.263 1.00 95.94 132 TYR A O 1
ATOM 1033 N N . ASP A 1 133 ? -15.336 5.264 15.727 1.00 95.56 133 ASP A N 1
ATOM 1034 C CA . ASP A 1 133 ? -14.717 6.258 14.849 1.00 95.56 133 ASP A CA 1
ATOM 1035 C C . ASP A 1 133 ? -13.272 5.873 14.513 1.00 95.56 133 ASP A C 1
ATOM 1037 O O . ASP A 1 133 ? -12.909 5.775 13.337 1.00 95.56 133 ASP A O 1
ATOM 1041 N N . TYR A 1 134 ? -12.461 5.535 15.522 1.00 96.75 134 TYR A N 1
ATOM 1042 C CA . TYR A 1 134 ? -11.087 5.073 15.294 1.00 96.75 134 TYR A CA 1
ATOM 1043 C C . TYR A 1 134 ? -11.031 3.755 14.518 1.00 96.75 134 TYR A C 1
ATOM 1045 O O . TYR A 1 134 ? -10.172 3.580 13.648 1.00 96.75 134 TYR A O 1
ATOM 1053 N N . LEU A 1 135 ? -11.955 2.827 14.783 1.00 96.38 135 LEU A N 1
ATOM 1054 C CA . LEU A 1 135 ? -12.064 1.582 14.026 1.00 96.38 135 LEU A CA 1
ATOM 1055 C C . LEU A 1 135 ? -12.398 1.851 12.553 1.00 96.38 135 LEU A C 1
ATOM 1057 O O . LEU A 1 135 ? -11.816 1.234 11.658 1.00 96.38 135 LEU A O 1
ATOM 1061 N N . THR A 1 136 ? -13.324 2.771 12.293 1.00 96.50 136 THR A N 1
ATOM 1062 C CA . THR A 1 136 ? -13.736 3.156 10.939 1.00 96.50 136 THR A CA 1
ATOM 1063 C C . THR A 1 136 ? -12.586 3.818 10.190 1.00 96.50 136 THR A C 1
ATOM 1065 O O . THR A 1 136 ? -12.279 3.414 9.067 1.00 96.50 136 THR A O 1
ATOM 1068 N N . GLN A 1 137 ? -11.874 4.741 10.836 1.00 97.19 137 GLN A N 1
ATOM 1069 C CA . GLN A 1 137 ? -10.666 5.347 10.283 1.00 97.19 137 GLN A CA 1
ATOM 1070 C C . GLN A 1 137 ? -9.593 4.291 9.971 1.00 97.19 137 GLN A C 1
ATOM 1072 O O . GLN A 1 137 ? -9.025 4.279 8.878 1.00 97.19 137 GLN A O 1
ATOM 1077 N N . THR A 1 138 ? -9.354 3.347 10.887 1.00 97.88 138 THR A N 1
ATOM 1078 C CA . THR A 1 138 ? -8.383 2.259 10.679 1.00 97.88 138 THR A CA 1
ATOM 1079 C C . THR A 1 138 ? -8.759 1.403 9.468 1.00 97.88 138 THR A C 1
ATOM 1081 O O . THR A 1 138 ? -7.895 1.042 8.668 1.00 97.88 138 THR A O 1
ATOM 1084 N N . ARG A 1 139 ? -10.053 1.098 9.285 1.00 97.12 139 ARG A N 1
ATOM 1085 C CA . ARG A 1 139 ? -10.551 0.357 8.113 1.00 97.12 139 ARG A CA 1
ATOM 1086 C C . ARG A 1 139 ? -10.309 1.119 6.814 1.00 97.12 139 ARG A C 1
ATOM 1088 O O . ARG A 1 139 ? -9.829 0.518 5.860 1.00 97.12 139 ARG A O 1
ATOM 1095 N N . GLN A 1 140 ? -10.579 2.422 6.788 1.00 97.94 140 GLN A N 1
ATOM 1096 C CA . GLN A 1 140 ? -10.314 3.263 5.616 1.00 97.94 140 GLN A CA 1
ATOM 1097 C C . GLN A 1 140 ? -8.823 3.276 5.257 1.00 97.94 140 GLN A C 1
ATOM 1099 O O . GLN A 1 140 ? -8.464 3.103 4.092 1.00 97.94 140 GLN A O 1
ATOM 1104 N N . LEU A 1 141 ? -7.944 3.407 6.254 1.00 98.38 141 LEU A N 1
ATOM 1105 C CA . LEU A 1 141 ? -6.495 3.362 6.048 1.00 98.38 141 LEU A CA 1
ATOM 1106 C C . LEU A 1 141 ? -6.021 1.988 5.557 1.00 98.38 141 LEU A C 1
ATOM 1108 O O . LEU A 1 141 ? -5.158 1.921 4.684 1.00 98.38 141 LEU A O 1
ATOM 1112 N N . ARG A 1 142 ? -6.618 0.893 6.049 1.00 96.94 142 ARG A N 1
ATOM 1113 C CA . ARG A 1 142 ? -6.341 -0.462 5.547 1.00 96.94 142 ARG A CA 1
ATOM 1114 C C . ARG A 1 142 ? -6.757 -0.619 4.085 1.00 96.94 142 ARG A C 1
ATOM 1116 O O . ARG A 1 142 ? -5.998 -1.194 3.311 1.00 96.94 142 ARG A O 1
ATOM 1123 N N . THR A 1 143 ? -7.915 -0.083 3.696 1.00 97.69 143 THR A N 1
ATOM 1124 C CA . THR A 1 143 ? -8.355 -0.060 2.292 1.00 97.69 143 THR A CA 1
ATOM 1125 C C . THR A 1 143 ? -7.379 0.730 1.430 1.00 97.69 143 THR A C 1
ATOM 1127 O O . THR A 1 143 ? -6.955 0.234 0.394 1.00 97.69 143 THR A O 1
ATOM 1130 N N . LYS A 1 144 ? -6.950 1.916 1.879 1.00 97.50 144 LYS A N 1
ATOM 1131 C CA . LYS A 1 144 ? -5.968 2.734 1.152 1.00 97.50 144 LYS A CA 1
ATOM 1132 C C . LYS A 1 144 ? -4.641 1.993 0.954 1.00 97.50 144 LYS A C 1
ATOM 1134 O O . LYS A 1 144 ? -4.077 2.022 -0.134 1.00 97.50 144 LYS A O 1
ATOM 1139 N N . LEU A 1 145 ? -4.171 1.291 1.985 1.00 97.44 145 LEU A N 1
ATOM 1140 C CA . LEU A 1 145 ? -2.979 0.450 1.906 1.00 97.44 145 LEU A CA 1
ATOM 1141 C C . LEU A 1 145 ? -3.141 -0.702 0.902 1.00 97.44 145 LEU A C 1
ATOM 1143 O O . LEU A 1 145 ? -2.221 -0.956 0.129 1.00 97.44 145 LEU A O 1
ATOM 1147 N N . ALA A 1 146 ? -4.296 -1.375 0.890 1.00 96.69 146 ALA A N 1
ATOM 1148 C CA . ALA A 1 146 ? -4.598 -2.414 -0.095 1.00 96.69 146 ALA A CA 1
ATOM 1149 C C . ALA A 1 146 ? -4.606 -1.850 -1.525 1.00 96.69 146 ALA A C 1
ATOM 1151 O O . ALA A 1 146 ? -3.969 -2.414 -2.406 1.00 96.69 146 ALA A O 1
ATOM 1152 N N . THR A 1 147 ? -5.211 -0.679 -1.737 1.00 97.88 147 THR A N 1
ATOM 1153 C CA . THR A 1 147 ? -5.192 0.000 -3.040 1.00 97.88 147 THR A CA 1
ATOM 1154 C C . THR A 1 147 ? -3.774 0.330 -3.507 1.00 97.88 147 THR A C 1
ATOM 1156 O O . THR A 1 147 ? -3.482 0.177 -4.689 1.00 97.88 147 THR A O 1
ATOM 1159 N N . SER A 1 148 ? -2.862 0.727 -2.609 1.00 96.88 148 SER A N 1
ATOM 1160 C CA . SER A 1 148 ? -1.453 0.930 -2.981 1.00 96.88 148 SER A CA 1
ATOM 1161 C C . SER A 1 148 ? -0.771 -0.355 -3.450 1.00 96.88 148 SER A C 1
ATOM 1163 O O . SER A 1 148 ? 0.088 -0.292 -4.323 1.00 96.88 148 SER A O 1
ATOM 1165 N N . ILE A 1 149 ? -1.137 -1.512 -2.890 1.00 97.44 149 ILE A N 1
ATOM 1166 C CA . ILE A 1 149 ? -0.620 -2.808 -3.347 1.00 97.44 149 ILE A CA 1
ATOM 1167 C C . ILE A 1 149 ? -1.126 -3.090 -4.765 1.00 97.44 149 ILE A C 1
ATOM 1169 O O . ILE A 1 149 ? -0.315 -3.368 -5.643 1.00 97.44 149 ILE A O 1
ATOM 1173 N N . ASP A 1 150 ? -2.429 -2.928 -5.005 1.00 98.31 150 ASP A N 1
ATOM 1174 C CA . ASP A 1 150 ? -3.029 -3.147 -6.327 1.00 98.31 150 ASP A CA 1
ATOM 1175 C C . ASP A 1 150 ? -2.449 -2.199 -7.394 1.00 98.31 150 ASP A C 1
ATOM 1177 O O . ASP A 1 150 ? -2.229 -2.596 -8.538 1.00 98.31 150 ASP A O 1
ATOM 1181 N N . ASP A 1 151 ? -2.185 -0.938 -7.031 1.00 98.19 151 ASP A N 1
ATOM 1182 C CA . ASP A 1 151 ? -1.522 0.041 -7.899 1.00 98.19 151 ASP A CA 1
ATOM 1183 C C . ASP A 1 151 ? -0.119 -0.422 -8.309 1.00 98.19 151 ASP A C 1
ATOM 1185 O O . ASP A 1 151 ? 0.229 -0.357 -9.490 1.00 98.19 151 ASP A O 1
ATOM 1189 N N . ILE A 1 152 ? 0.688 -0.887 -7.348 1.00 98.38 152 ILE A N 1
ATOM 1190 C CA . ILE A 1 152 ? 2.043 -1.376 -7.625 1.00 98.38 152 ILE A CA 1
ATOM 1191 C C . ILE A 1 152 ? 1.981 -2.633 -8.491 1.00 98.38 152 ILE A C 1
ATOM 1193 O O . ILE A 1 152 ? 2.721 -2.718 -9.466 1.00 98.38 152 ILE A O 1
ATOM 1197 N N . ASP A 1 153 ? 1.093 -3.577 -8.181 1.00 98.25 153 ASP A N 1
ATOM 1198 C CA . ASP A 1 153 ? 0.985 -4.836 -8.920 1.00 98.25 153 ASP A CA 1
ATOM 1199 C C . ASP A 1 153 ? 0.597 -4.574 -10.396 1.00 98.25 153 ASP A C 1
ATOM 1201 O O . ASP A 1 153 ? 1.249 -5.093 -11.303 1.00 98.25 153 ASP A O 1
ATOM 1205 N N . ARG A 1 154 ? -0.326 -3.636 -10.671 1.00 98.69 154 ARG A N 1
ATOM 1206 C CA . ARG A 1 154 ? -0.628 -3.190 -12.050 1.00 98.69 154 ARG A CA 1
ATOM 1207 C C . ARG A 1 154 ? 0.570 -2.563 -12.773 1.00 98.69 154 ARG A C 1
ATOM 1209 O O . ARG A 1 154 ? 0.752 -2.762 -13.979 1.00 98.69 154 ARG A O 1
ATOM 1216 N N . LEU A 1 155 ? 1.373 -1.768 -12.066 1.00 98.75 155 LEU A N 1
ATOM 1217 C CA . LEU A 1 155 ? 2.572 -1.155 -12.642 1.00 98.75 155 LEU A CA 1
ATOM 1218 C C . LEU A 1 155 ? 3.662 -2.198 -12.914 1.00 98.75 155 LEU A C 1
ATOM 1220 O O . LEU A 1 155 ? 4.370 -2.081 -13.913 1.00 98.75 155 LEU A O 1
ATOM 1224 N N . LEU A 1 156 ? 3.777 -3.225 -12.069 1.00 98.50 156 LEU A N 1
ATOM 1225 C CA . LEU A 1 156 ? 4.685 -4.352 -12.280 1.00 98.50 156 LEU A CA 1
ATOM 1226 C C . LEU A 1 156 ? 4.286 -5.170 -13.513 1.00 98.50 156 LEU A C 1
ATOM 1228 O O . LEU A 1 156 ? 5.157 -5.487 -14.324 1.00 98.50 156 LEU A O 1
ATOM 1232 N N . ASP A 1 157 ? 2.992 -5.427 -13.717 1.00 98.62 157 ASP A N 1
ATOM 1233 C CA . ASP A 1 157 ? 2.494 -6.079 -14.935 1.00 98.62 157 ASP A CA 1
ATOM 1234 C C . ASP A 1 157 ? 2.820 -5.254 -16.188 1.00 98.62 157 ASP A C 1
ATOM 1236 O O . ASP A 1 157 ? 3.328 -5.778 -17.183 1.00 98.62 157 ASP A O 1
ATOM 1240 N N . SER A 1 158 ? 2.605 -3.937 -16.120 1.00 98.69 158 SER A N 1
ATOM 1241 C CA . SER A 1 158 ? 2.955 -3.013 -17.208 1.00 98.69 158 SER A CA 1
ATOM 1242 C C . SER A 1 158 ? 4.465 -2.994 -17.477 1.00 98.69 158 SER A C 1
ATOM 1244 O O . SER A 1 158 ? 4.897 -2.970 -18.630 1.00 98.69 158 SER A O 1
ATOM 1246 N N . TYR A 1 159 ? 5.290 -3.051 -16.426 1.00 98.62 159 TYR A N 1
ATOM 1247 C CA . TYR A 1 159 ? 6.747 -3.136 -16.550 1.00 98.62 159 TYR A CA 1
ATOM 1248 C C . TYR A 1 159 ? 7.176 -4.434 -17.234 1.00 98.62 159 TYR A C 1
ATOM 1250 O O . TYR A 1 159 ? 8.027 -4.414 -18.123 1.00 98.62 159 TYR A O 1
ATOM 1258 N N . GLN A 1 160 ? 6.559 -5.558 -16.866 1.00 98.38 160 GLN A N 1
ATOM 1259 C CA . GLN A 1 160 ? 6.825 -6.850 -17.489 1.00 98.38 160 GLN A CA 1
ATOM 1260 C C . GLN A 1 160 ? 6.464 -6.850 -18.981 1.00 98.38 160 GLN A C 1
ATOM 1262 O O . GLN A 1 160 ? 7.217 -7.398 -19.788 1.00 98.38 160 GLN A O 1
ATOM 1267 N N . GLN A 1 161 ? 5.350 -6.219 -19.363 1.00 98.44 161 GLN A N 1
ATOM 1268 C CA . GLN A 1 161 ? 4.967 -6.052 -20.769 1.00 98.44 161 GLN A CA 1
ATOM 1269 C C . GLN A 1 161 ? 6.003 -5.221 -21.535 1.00 98.44 161 GLN A C 1
ATOM 1271 O O . GLN A 1 161 ? 6.546 -5.696 -22.529 1.00 98.44 161 GLN A O 1
ATOM 1276 N N . ALA A 1 162 ? 6.379 -4.049 -21.014 1.00 98.12 162 ALA A N 1
ATOM 1277 C CA . ALA A 1 162 ? 7.399 -3.200 -21.632 1.00 98.12 162 ALA A CA 1
ATOM 1278 C C . ALA A 1 162 ? 8.765 -3.907 -21.761 1.00 98.12 162 ALA A C 1
ATOM 1280 O O . ALA A 1 162 ? 9.505 -3.691 -22.723 1.00 98.12 162 ALA A O 1
ATOM 1281 N N . LEU A 1 163 ? 9.104 -4.780 -20.808 1.00 97.31 163 LEU A N 1
ATOM 1282 C CA . LEU A 1 163 ? 10.321 -5.585 -20.865 1.00 97.31 163 LEU A CA 1
ATOM 1283 C C . LEU A 1 163 ? 10.250 -6.644 -21.973 1.00 97.31 163 LEU A C 1
ATOM 1285 O O . LEU A 1 163 ? 11.240 -6.869 -22.673 1.00 97.31 163 LEU A O 1
ATOM 1289 N N . ASN A 1 164 ? 9.0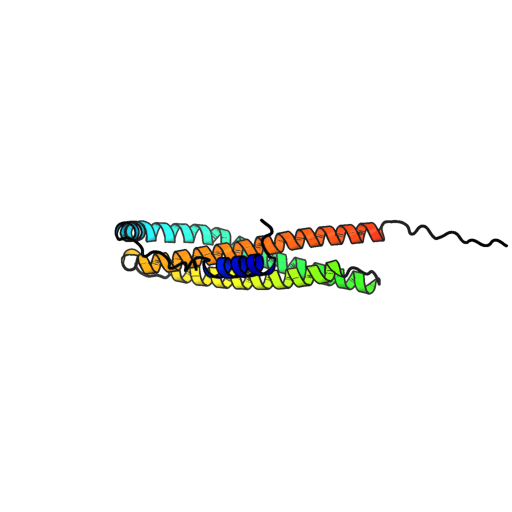92 -7.281 -22.150 1.00 97.00 164 ASN A N 1
ATOM 1290 C CA . ASN A 1 164 ? 8.869 -8.236 -23.233 1.00 97.00 164 ASN A CA 1
ATOM 1291 C C . ASN A 1 164 ? 8.962 -7.553 -24.604 1.00 97.00 164 ASN A C 1
ATOM 1293 O O . ASN A 1 164 ? 9.598 -8.097 -25.505 1.00 97.00 164 ASN A O 1
ATOM 1297 N N . ASP A 1 165 ? 8.415 -6.346 -24.744 1.00 95.75 165 ASP A N 1
ATOM 1298 C CA . ASP A 1 165 ? 8.498 -5.568 -25.984 1.00 95.75 165 ASP A CA 1
ATOM 1299 C C . ASP A 1 165 ? 9.949 -5.221 -26.341 1.00 95.75 165 ASP A C 1
ATOM 1301 O O . ASP A 1 165 ? 10.375 -5.404 -27.484 1.00 95.75 165 ASP A O 1
ATOM 1305 N N . LEU A 1 166 ? 10.745 -4.797 -25.351 1.00 95.44 166 LEU A N 1
ATOM 1306 C CA . LEU A 1 166 ? 12.178 -4.569 -25.539 1.00 95.44 166 LEU A CA 1
ATOM 1307 C C . LEU A 1 166 ? 12.911 -5.860 -25.925 1.00 95.44 166 LEU A C 1
ATOM 1309 O O . LEU A 1 166 ? 13.748 -5.858 -26.825 1.00 95.44 166 LEU A O 1
ATOM 1313 N N . LYS A 1 167 ? 12.613 -6.978 -25.257 1.00 94.69 167 LYS A N 1
ATOM 1314 C CA . LYS A 1 167 ? 13.230 -8.268 -25.583 1.00 94.69 167 LYS A CA 1
ATOM 1315 C C . LYS A 1 167 ? 12.946 -8.659 -27.032 1.00 94.69 167 LYS A C 1
ATOM 1317 O O . LYS A 1 167 ? 13.858 -9.104 -27.730 1.00 94.69 167 LYS A O 1
ATOM 1322 N N . ASN A 1 168 ? 11.705 -8.490 -27.478 1.00 94.12 168 ASN A N 1
ATOM 1323 C CA . ASN A 1 168 ? 11.295 -8.814 -28.837 1.00 94.12 168 ASN A CA 1
ATOM 1324 C C . ASN A 1 168 ? 12.010 -7.921 -29.855 1.00 94.12 168 ASN A C 1
ATOM 1326 O O . ASN A 1 168 ? 12.572 -8.449 -30.809 1.00 94.12 168 ASN A O 1
ATO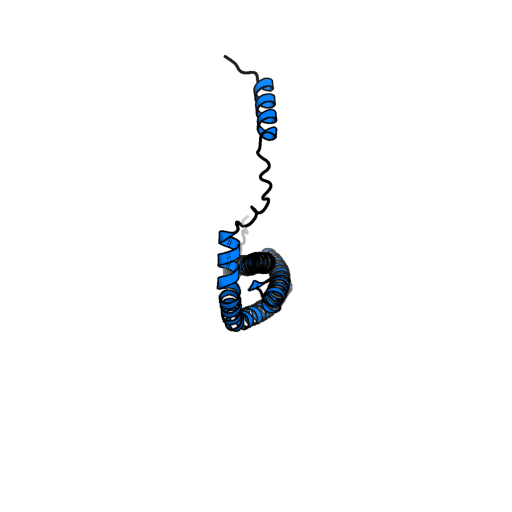M 1330 N N . SER A 1 169 ? 12.088 -6.607 -29.613 1.00 90.50 169 SER A N 1
ATOM 1331 C CA . SER A 1 169 ? 12.747 -5.674 -30.538 1.00 90.50 169 SER A CA 1
ATOM 1332 C C . SER A 1 169 ? 14.244 -5.948 -30.713 1.00 90.50 169 SER A C 1
ATOM 1334 O O . SER A 1 169 ? 14.765 -5.787 -31.813 1.00 90.50 169 SER A O 1
ATOM 1336 N N . VAL A 1 170 ? 14.921 -6.424 -29.663 1.00 88.44 170 VAL A N 1
ATOM 1337 C CA . VAL A 1 170 ? 16.353 -6.771 -29.695 1.00 88.44 170 VAL A CA 1
ATOM 1338 C C . VAL A 1 170 ? 16.610 -8.176 -30.265 1.00 88.44 170 VAL A C 1
ATOM 1340 O O . VAL A 1 170 ? 17.708 -8.446 -30.746 1.00 88.44 170 VAL A O 1
ATOM 1343 N N . SER A 1 171 ? 15.624 -9.080 -30.226 1.00 83.50 171 SER A N 1
ATOM 1344 C CA . SER A 1 171 ? 15.780 -10.472 -30.692 1.00 83.50 171 SER A CA 1
ATOM 1345 C C . SER A 1 171 ? 15.468 -10.665 -32.181 1.00 83.50 171 SER A C 1
ATOM 1347 O O . SER A 1 171 ? 15.869 -11.675 -32.756 1.00 83.50 171 SER A O 1
ATOM 1349 N N . THR A 1 172 ? 14.757 -9.731 -32.819 1.00 67.00 172 THR A N 1
ATOM 1350 C CA . THR A 1 172 ? 14.552 -9.747 -34.276 1.00 67.00 172 THR A CA 1
ATOM 1351 C C . THR A 1 172 ? 15.859 -9.411 -35.001 1.00 67.00 172 THR A C 1
ATOM 1353 O O . THR A 1 172 ? 16.430 -8.351 -34.735 1.00 67.00 172 THR A O 1
ATOM 1356 N N . PRO A 1 173 ? 16.341 -10.254 -35.936 1.00 54.00 173 PRO A N 1
ATOM 1357 C CA . PRO A 1 173 ? 17.451 -9.885 -36.801 1.00 54.00 173 PRO A CA 1
ATOM 1358 C C . PRO A 1 173 ? 17.088 -8.612 -37.564 1.00 54.00 173 PRO A C 1
ATOM 1360 O O . PRO A 1 173 ? 16.012 -8.525 -38.156 1.00 54.00 173 PRO A O 1
ATOM 1363 N N . VAL A 1 174 ? 17.989 -7.632 -37.568 1.00 50.88 174 VAL A N 1
ATOM 1364 C CA . VAL A 1 174 ? 17.934 -6.542 -38.541 1.00 50.88 174 VAL A CA 1
ATOM 1365 C C . VAL A 1 174 ? 18.081 -7.203 -39.910 1.00 50.88 174 VAL A C 1
ATOM 1367 O O . VAL A 1 174 ? 19.174 -7.657 -40.247 1.00 50.88 174 VAL A O 1
ATOM 1370 N N . GLU A 1 175 ? 17.001 -7.298 -40.689 1.00 44.12 175 GLU A N 1
ATOM 1371 C CA . GLU A 1 175 ? 17.136 -7.470 -42.133 1.00 44.12 175 GLU A CA 1
ATOM 1372 C C . GLU A 1 175 ? 17.932 -6.263 -42.620 1.00 44.12 175 GLU A C 1
ATOM 1374 O O . GLU A 1 175 ? 17.446 -5.134 -42.701 1.00 44.12 175 GLU A O 1
ATOM 1379 N N . SER A 1 176 ? 19.221 -6.501 -42.844 1.00 39.97 176 SER A N 1
ATOM 1380 C CA . SER A 1 176 ? 20.114 -5.591 -43.527 1.00 39.97 176 SER A CA 1
ATOM 1381 C C . SER A 1 176 ? 19.454 -5.234 -44.854 1.00 39.97 176 SER A C 1
ATOM 1383 O O . SER A 1 176 ? 19.352 -6.094 -45.731 1.00 39.97 176 SER A O 1
ATOM 1385 N N . GLY A 1 177 ? 18.990 -3.990 -44.985 1.00 40.28 177 GLY A N 1
ATOM 1386 C CA . GLY A 1 177 ? 18.560 -3.441 -46.262 1.00 40.28 177 GLY A CA 1
ATOM 1387 C C . GLY A 1 177 ? 19.618 -3.753 -47.313 1.00 40.28 177 GLY A C 1
ATOM 1388 O O . GLY A 1 177 ? 20.770 -3.328 -47.198 1.00 40.28 177 GLY A O 1
ATOM 1389 N N . SER A 1 178 ? 19.226 -4.570 -48.290 1.00 40.06 178 SER A N 1
ATOM 1390 C CA . SER A 1 178 ? 20.051 -4.949 -49.422 1.00 40.06 178 SER A CA 1
ATOM 1391 C C . SER A 1 178 ? 20.547 -3.692 -50.121 1.00 40.06 178 SER A C 1
ATOM 1393 O O . SER A 1 178 ? 19.756 -2.799 -50.441 1.00 40.06 178 SER A O 1
ATOM 1395 N N . GLY A 1 179 ? 21.848 -3.649 -50.398 1.00 49.75 179 GLY A N 1
ATOM 1396 C CA . GLY A 1 179 ? 22.403 -2.699 -51.345 1.00 49.75 179 GLY A CA 1
ATOM 1397 C C . GLY A 1 179 ? 21.634 -2.761 -52.663 1.00 49.75 179 GLY A C 1
ATOM 1398 O O . GLY A 1 179 ? 21.430 -3.836 -53.221 1.00 49.75 179 GLY A O 1
ATOM 1399 N N . SER A 1 180 ? 21.225 -1.594 -53.151 1.00 42.75 180 SER A N 1
ATOM 1400 C CA . SER A 1 180 ? 20.843 -1.404 -54.544 1.00 42.75 180 SER A CA 1
ATOM 1401 C C . SER A 1 180 ? 21.896 -0.524 -55.199 1.00 42.75 180 SER A C 1
ATOM 1403 O O . SER A 1 180 ? 21.758 0.693 -55.297 1.00 42.75 180 SER A O 1
ATOM 1405 N N . THR A 1 181 ? 22.975 -1.169 -55.626 1.00 51.62 181 THR A N 1
ATOM 1406 C CA . THR A 1 181 ? 23.743 -0.770 -56.803 1.00 51.62 181 THR A CA 1
ATOM 1407 C C . THR A 1 181 ? 22.934 -1.184 -58.034 1.00 51.62 181 THR A C 1
ATOM 1409 O O . THR A 1 181 ? 22.761 -2.376 -58.264 1.00 51.62 181 THR A O 1
ATOM 1412 N N . ALA A 1 182 ? 22.442 -0.222 -58.812 1.00 47.03 182 ALA A N 1
ATOM 1413 C CA . ALA A 1 182 ? 22.040 -0.373 -60.220 1.00 47.03 182 ALA A CA 1
ATOM 1414 C C . ALA A 1 182 ? 21.782 1.045 -60.761 1.00 47.03 182 ALA A C 1
ATOM 1416 O O . ALA A 1 182 ? 20.856 1.703 -60.298 1.00 47.03 182 ALA A O 1
ATOM 1417 N N . GLN A 1 183 ? 22.756 1.616 -61.473 1.00 38.72 183 GLN A N 1
ATOM 1418 C CA . GLN A 1 183 ? 22.845 1.779 -62.940 1.00 38.72 183 GLN A CA 1
ATOM 1419 C C . GLN A 1 183 ? 22.682 3.251 -63.317 1.00 38.72 183 GLN A C 1
ATOM 1421 O O . GLN A 1 183 ? 21.649 3.845 -62.952 1.00 38.72 183 GLN A O 1
#